Protein AF-A0A7D5YQY3-F1 (afdb_monomer_lite)

pLDDT: mean 88.37, std 7.86, range [59.72, 96.19]

InterPro domains:
  IPR012340 Nucleic acid-binding, OB-fold [G3DSA:2.40.50.140] (5-84)

Radius of gyration: 14.73 Å; chains: 1; bounding box: 33×32×39 Å

Structure (mmCIF, N/CA/C/O backbone):
data_AF-A0A7D5YQY3-F1
#
_entry.id   AF-A0A7D5YQY3-F1
#
loop_
_atom_site.group_PDB
_atom_site.id
_atom_site.type_symbol
_atom_site.label_atom_id
_atom_site.label_alt_id
_atom_site.label_comp_id
_atom_site.label_asym_id
_atom_site.label_entity_id
_atom_site.label_seq_id
_atom_site.pdbx_PDB_ins_code
_atom_site.Cartn_x
_atom_site.Cartn_y
_atom_site.Cartn_z
_atom_site.occupancy
_atom_site.B_iso_or_equiv
_atom_site.auth_seq_id
_atom_site.auth_comp_id
_atom_site.auth_asym_id
_atom_site.auth_atom_id
_atom_site.pdbx_PDB_model_num
ATOM 1 N N . MET A 1 1 ? 2.404 15.341 4.771 1.00 79.69 1 MET A N 1
ATOM 2 C CA . MET A 1 1 ? 1.866 14.051 4.292 1.00 79.69 1 MET A CA 1
ATOM 3 C C . MET A 1 1 ? 2.935 13.396 3.450 1.00 79.69 1 MET A C 1
ATOM 5 O O . MET A 1 1 ? 3.724 14.115 2.845 1.00 79.69 1 MET A O 1
ATOM 9 N N . SER A 1 2 ? 3.027 12.073 3.470 1.00 87.69 2 SER A N 1
ATOM 10 C CA . SER A 1 2 ? 4.039 11.354 2.695 1.00 87.69 2 SER A CA 1
ATOM 11 C C . SER A 1 2 ? 3.463 10.049 2.168 1.00 87.69 2 SER A C 1
ATOM 13 O O . SER A 1 2 ? 2.770 9.352 2.913 1.00 87.69 2 SER A O 1
ATOM 15 N N . ILE A 1 3 ? 3.728 9.750 0.896 1.00 92.50 3 ILE A N 1
ATOM 16 C CA . ILE A 1 3 ? 3.291 8.523 0.229 1.00 92.50 3 ILE A CA 1
ATOM 17 C C . ILE A 1 3 ? 4.420 7.503 0.278 1.00 92.50 3 ILE A C 1
ATOM 19 O O . ILE A 1 3 ? 5.566 7.819 -0.042 1.00 92.50 3 ILE A O 1
ATOM 23 N N . ASN A 1 4 ? 4.088 6.275 0.655 1.00 92.69 4 ASN A N 1
ATOM 24 C CA . ASN A 1 4 ? 5.025 5.166 0.694 1.00 92.69 4 ASN A CA 1
ATOM 25 C C . ASN A 1 4 ? 4.334 3.882 0.228 1.00 92.69 4 ASN A C 1
ATOM 27 O O . ASN A 1 4 ? 3.108 3.801 0.148 1.00 92.69 4 ASN A O 1
ATOM 31 N N . PHE A 1 5 ? 5.142 2.872 -0.056 1.00 93.62 5 PHE A N 1
ATOM 32 C CA . PHE A 1 5 ? 4.689 1.515 -0.297 1.00 93.62 5 PHE A CA 1
ATOM 33 C C . PHE A 1 5 ? 5.178 0.633 0.843 1.00 93.62 5 PHE A C 1
ATOM 35 O O . PHE A 1 5 ? 6.309 0.792 1.312 1.00 93.62 5 PHE A O 1
ATOM 42 N N . GLY A 1 6 ? 4.337 -0.276 1.321 1.00 92.38 6 GLY A N 1
ATOM 43 C CA . GLY A 1 6 ? 4.694 -1.084 2.477 1.00 92.38 6 GLY A CA 1
ATOM 44 C C . GLY A 1 6 ? 3.974 -2.407 2.548 1.00 92.38 6 GLY A C 1
ATOM 45 O O . GLY A 1 6 ? 3.021 -2.655 1.815 1.00 92.38 6 GLY A O 1
ATOM 46 N N . ILE A 1 7 ? 4.471 -3.241 3.455 1.00 91.94 7 ILE A N 1
ATOM 47 C CA . ILE A 1 7 ? 3.946 -4.574 3.740 1.00 91.94 7 ILE A CA 1
ATOM 48 C C . ILE A 1 7 ? 3.334 -4.543 5.130 1.00 91.94 7 ILE A C 1
ATOM 50 O O . ILE A 1 7 ? 3.934 -3.991 6.057 1.00 91.94 7 ILE A O 1
ATOM 54 N N . VAL A 1 8 ? 2.155 -5.133 5.286 1.00 92.31 8 VAL A N 1
ATOM 55 C CA . VAL A 1 8 ? 1.536 -5.312 6.599 1.00 92.31 8 VAL A CA 1
ATOM 56 C C . VAL A 1 8 ? 2.418 -6.235 7.427 1.00 92.31 8 VAL A C 1
ATOM 58 O O . VAL A 1 8 ? 2.655 -7.378 7.046 1.00 92.31 8 VAL A O 1
ATOM 61 N N . SER A 1 9 ? 2.930 -5.720 8.542 1.00 89.56 9 SER A N 1
ATOM 62 C CA . SER A 1 9 ? 3.758 -6.487 9.470 1.00 89.56 9 SER A CA 1
ATOM 63 C C . SER A 1 9 ? 2.911 -7.266 10.467 1.00 89.56 9 SER A C 1
ATOM 65 O O . SER A 1 9 ? 3.273 -8.377 10.837 1.00 89.56 9 SER A O 1
ATOM 67 N N . ASN A 1 10 ? 1.77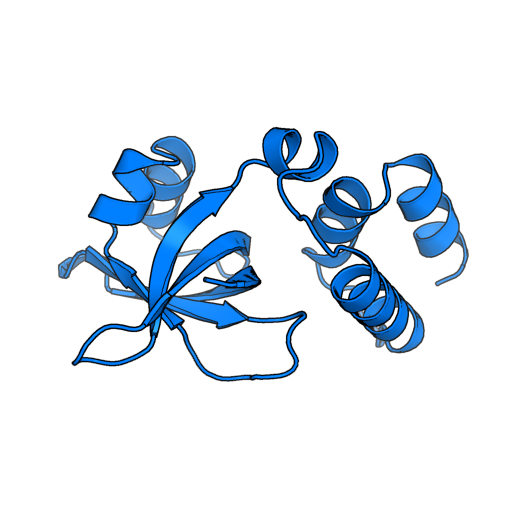9 -6.697 10.886 1.00 89.06 10 ASN A N 1
ATOM 68 C CA . ASN A 1 10 ? 0.834 -7.341 11.788 1.00 89.06 10 ASN A CA 1
ATOM 69 C C . ASN A 1 10 ? -0.575 -6.763 11.606 1.00 89.06 10 ASN A C 1
ATOM 71 O O . ASN A 1 10 ? -0.735 -5.568 11.337 1.00 89.06 10 ASN A O 1
ATOM 75 N N . TYR A 1 11 ? -1.593 -7.593 11.820 1.00 91.19 11 TYR A N 1
ATOM 76 C CA . TYR A 1 11 ? -2.985 -7.180 11.918 1.00 91.19 11 TYR A CA 1
ATOM 77 C C . TYR A 1 11 ? -3.689 -7.931 13.053 1.00 91.19 11 TYR A C 1
ATOM 79 O O . TYR A 1 11 ? -3.774 -9.154 13.058 1.00 91.19 11 TYR A O 1
ATOM 87 N N . ILE A 1 12 ? -4.205 -7.169 14.015 1.00 90.12 12 ILE A N 1
ATOM 88 C CA . ILE A 1 12 ? -4.923 -7.660 15.190 1.00 90.12 12 ILE A CA 1
ATOM 89 C C . ILE A 1 12 ? -6.419 -7.544 14.873 1.00 90.12 12 ILE A C 1
ATOM 91 O O . ILE A 1 12 ? -7.039 -6.496 15.088 1.00 90.12 12 ILE A O 1
ATOM 95 N N . SER A 1 13 ? -6.973 -8.592 14.254 1.00 87.00 13 SER A N 1
ATOM 96 C CA . SER A 1 13 ? -8.312 -8.578 13.646 1.00 87.00 13 SER A CA 1
ATOM 97 C C . SER A 1 13 ? -9.439 -8.339 14.654 1.00 87.00 13 SER A C 1
ATOM 99 O O . SER A 1 13 ? -10.360 -7.577 14.357 1.00 87.00 13 SER A O 1
ATOM 101 N N . ASP A 1 14 ? -9.322 -8.876 15.872 1.00 87.62 14 ASP A N 1
ATOM 102 C CA . ASP A 1 14 ? -10.253 -8.669 16.990 1.00 87.62 14 ASP A CA 1
ATOM 103 C C . ASP A 1 14 ? -10.328 -7.202 17.440 1.00 87.62 14 ASP A C 1
ATOM 105 O O . ASP A 1 14 ? -11.368 -6.746 17.916 1.00 87.62 14 ASP A O 1
ATOM 109 N N . ARG A 1 15 ? -9.246 -6.436 17.251 1.00 91.38 15 ARG A N 1
ATOM 110 C CA . ARG A 1 15 ? -9.180 -5.006 17.601 1.00 91.38 15 ARG A CA 1
ATOM 111 C C . ARG A 1 15 ? -9.286 -4.072 16.403 1.00 91.38 15 ARG A C 1
ATOM 113 O O . ARG A 1 15 ? -9.382 -2.860 16.585 1.00 91.38 15 ARG A O 1
ATOM 120 N N . GLY A 1 16 ? -9.251 -4.608 15.187 1.00 92.12 16 GLY A N 1
ATOM 121 C CA . GLY A 1 16 ? -9.399 -3.835 13.962 1.00 92.12 16 GLY A CA 1
ATOM 122 C C . GLY A 1 16 ? -8.242 -2.880 13.669 1.00 92.12 16 GLY A C 1
ATOM 123 O O . GLY A 1 16 ? -8.450 -1.894 12.966 1.00 92.12 16 GLY A O 1
ATOM 124 N N . PHE A 1 17 ? -7.028 -3.141 14.155 1.00 93.94 17 PHE A N 1
ATOM 125 C CA . PHE A 1 17 ? -5.860 -2.318 13.831 1.00 93.94 17 PHE A CA 1
ATOM 126 C C . PHE A 1 17 ? -4.627 -3.161 13.535 1.00 93.94 17 PHE A C 1
ATOM 128 O O . PHE A 1 17 ? -4.551 -4.336 13.886 1.00 93.94 17 PHE A O 1
ATOM 135 N N . GLY A 1 18 ? -3.650 -2.544 12.888 1.00 93.50 18 GLY A N 1
ATOM 136 C CA . GLY A 1 18 ? -2.395 -3.190 12.561 1.00 93.50 18 GLY A CA 1
ATOM 137 C C . GLY A 1 18 ? -1.297 -2.190 12.257 1.00 93.50 18 GLY A C 1
ATOM 138 O O . GLY A 1 18 ? -1.432 -0.983 12.483 1.00 93.50 18 GLY A O 1
ATOM 139 N N . PHE A 1 19 ? -0.207 -2.729 11.733 1.00 93.88 19 PHE A N 1
ATOM 140 C CA . PHE A 1 19 ? 0.986 -1.981 11.393 1.00 93.88 19 PHE A CA 1
ATOM 141 C C . PHE A 1 19 ? 1.452 -2.332 9.984 1.00 93.88 19 PHE A C 1
ATOM 143 O O . PHE A 1 19 ? 1.412 -3.487 9.559 1.00 93.88 19 PHE A O 1
ATOM 150 N N . VAL A 1 20 ? 1.871 -1.309 9.244 1.00 93.38 20 VAL A N 1
ATOM 151 C CA . VAL A 1 20 ? 2.495 -1.445 7.928 1.00 93.38 20 VAL A CA 1
ATOM 152 C C . VAL A 1 20 ? 3.932 -0.953 8.012 1.00 93.38 20 VAL A C 1
ATOM 154 O O . VAL A 1 20 ? 4.204 0.143 8.501 1.00 93.38 20 VAL A O 1
ATOM 157 N N . ARG A 1 21 ? 4.873 -1.762 7.532 1.00 92.00 21 ARG A N 1
ATOM 158 C CA . ARG A 1 21 ? 6.281 -1.383 7.429 1.00 92.00 21 ARG A CA 1
ATOM 159 C C . ARG A 1 21 ? 6.528 -0.748 6.068 1.00 92.00 21 ARG A C 1
ATOM 161 O O . ARG A 1 21 ? 6.362 -1.403 5.037 1.00 92.00 21 ARG A O 1
ATOM 168 N N . GLY A 1 22 ? 6.935 0.519 6.068 1.00 91.00 22 GLY A N 1
ATOM 169 C CA . GLY A 1 22 ? 7.324 1.230 4.853 1.00 91.00 22 GLY A CA 1
ATOM 170 C C . GLY A 1 22 ? 8.601 0.651 4.241 1.00 91.00 22 GLY A C 1
ATOM 171 O O . GLY A 1 22 ? 9.550 0.341 4.957 1.00 91.00 22 GLY A O 1
ATOM 172 N N . LEU A 1 23 ? 8.627 0.512 2.916 1.00 88.88 23 LEU A N 1
ATOM 173 C CA . LEU A 1 23 ? 9.754 -0.075 2.189 1.00 88.88 23 LEU A CA 1
ATOM 174 C C . LEU A 1 23 ? 10.630 0.964 1.485 1.00 88.88 23 LEU A C 1
ATOM 176 O O . LEU A 1 23 ? 11.831 0.747 1.350 1.00 88.88 23 LEU A O 1
ATOM 180 N N . LEU A 1 24 ? 10.060 2.084 1.027 1.00 87.94 24 LEU A N 1
ATOM 181 C CA . LEU A 1 24 ? 10.764 2.971 0.094 1.00 87.94 24 LEU A CA 1
ATOM 182 C C . LEU A 1 24 ? 11.400 4.188 0.770 1.00 87.94 24 LEU A C 1
ATOM 184 O O . LEU A 1 24 ? 12.483 4.608 0.383 1.00 87.94 24 LEU A O 1
ATOM 188 N N . LEU A 1 25 ? 10.789 4.748 1.814 1.00 83.12 25 LEU A N 1
ATOM 189 C CA . LEU A 1 25 ? 11.268 5.998 2.427 1.00 83.12 25 LEU A CA 1
ATOM 190 C C . LEU A 1 25 ? 12.395 5.836 3.472 1.00 83.12 25 LEU A C 1
ATOM 192 O O . LEU A 1 25 ? 12.783 6.810 4.113 1.00 83.12 25 LEU A O 1
ATOM 196 N N . GLY A 1 26 ? 12.977 4.638 3.618 1.00 66.94 26 GLY A N 1
ATOM 197 C CA . GLY A 1 26 ? 14.172 4.387 4.445 1.00 66.94 26 GLY A CA 1
ATOM 198 C C . GLY A 1 26 ? 13.947 4.407 5.963 1.00 66.94 26 GLY A C 1
ATOM 199 O O . GLY A 1 26 ? 14.834 4.038 6.727 1.00 66.94 26 GLY A O 1
ATOM 200 N N . ASN A 1 27 ? 12.756 4.784 6.408 1.00 65.75 27 ASN A N 1
ATOM 201 C CA . ASN A 1 27 ? 12.269 4.616 7.764 1.00 65.75 27 ASN A CA 1
ATOM 202 C C . ASN A 1 27 ? 11.615 3.236 7.885 1.00 65.7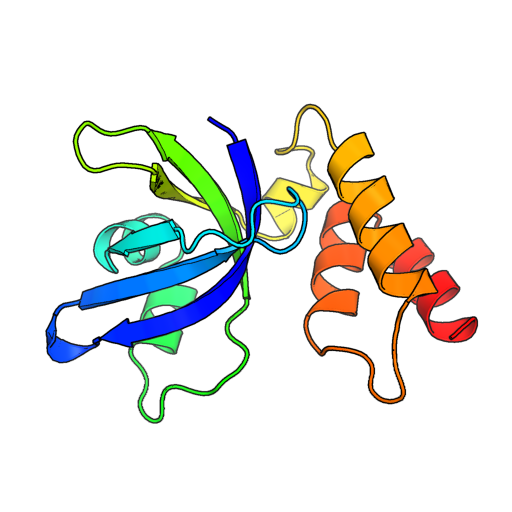5 27 ASN A C 1
ATOM 204 O O . ASN A 1 27 ? 10.478 3.024 7.476 1.00 65.75 27 ASN A O 1
ATOM 208 N N . SER A 1 28 ? 12.346 2.301 8.493 1.00 65.38 28 SER A N 1
ATOM 209 C CA . SER A 1 28 ? 11.864 0.966 8.872 1.00 65.38 28 SER A CA 1
ATOM 210 C C . SER A 1 28 ? 10.824 0.991 10.001 1.00 65.38 28 SER A C 1
ATOM 212 O O . SER A 1 28 ? 10.468 -0.057 10.537 1.00 65.38 28 SER A O 1
ATOM 214 N N . SER A 1 29 ? 10.358 2.182 10.382 1.00 77.31 29 SER A N 1
ATOM 215 C CA . SER A 1 29 ? 9.316 2.401 11.371 1.00 77.31 29 SER A CA 1
ATOM 216 C C . SER A 1 29 ? 8.008 1.771 10.909 1.00 77.31 29 SER A C 1
ATOM 218 O O . SER A 1 29 ? 7.563 1.963 9.775 1.00 77.31 29 SER A O 1
ATOM 220 N N . GLU A 1 30 ? 7.365 1.057 11.820 1.00 90.19 30 GLU A N 1
ATOM 221 C CA . GLU A 1 30 ? 5.994 0.616 11.636 1.00 90.19 30 GLU A CA 1
ATOM 222 C C . GLU A 1 30 ? 5.043 1.815 11.687 1.00 90.19 30 GLU A C 1
ATOM 224 O O . GLU A 1 30 ? 5.140 2.677 12.563 1.00 90.19 30 GLU A O 1
ATOM 229 N N . VAL A 1 31 ? 4.125 1.876 10.726 1.00 94.06 31 VAL A N 1
ATOM 230 C CA . VAL A 1 31 ? 3.090 2.904 10.642 1.00 94.06 31 VAL A CA 1
ATOM 231 C C . VAL A 1 31 ? 1.767 2.279 11.049 1.00 94.06 31 VAL A C 1
ATOM 233 O O . VAL A 1 31 ? 1.349 1.261 10.497 1.00 94.06 31 VAL A O 1
ATOM 236 N N . PHE A 1 32 ? 1.101 2.899 12.017 1.00 95.31 32 PHE A N 1
ATOM 237 C CA . PHE A 1 32 ? -0.187 2.436 12.513 1.00 95.31 32 PHE A CA 1
ATOM 238 C C . PHE A 1 32 ? -1.284 2.593 11.452 1.00 95.31 32 PHE A C 1
ATOM 240 O O . PHE A 1 32 ? -1.357 3.618 10.771 1.00 95.31 32 PHE A O 1
ATOM 247 N N . PHE A 1 33 ? -2.191 1.623 11.359 1.00 95.38 33 PHE A N 1
ATOM 248 C CA . PHE A 1 33 ? -3.450 1.784 10.639 1.00 95.38 33 PHE A CA 1
ATOM 249 C C . PHE A 1 33 ? -4.618 1.195 11.425 1.00 95.38 33 PHE A C 1
ATOM 251 O O . PHE A 1 33 ? -4.496 0.176 12.103 1.00 95.38 33 PHE A O 1
ATOM 258 N N . HIS A 1 34 ? -5.787 1.808 11.264 1.00 95.31 34 HIS A N 1
ATOM 259 C CA . HIS A 1 34 ? -7.053 1.232 11.697 1.00 95.31 34 HIS A CA 1
ATOM 260 C C . HIS A 1 34 ? -7.821 0.710 10.479 1.00 95.31 34 HIS A C 1
ATOM 262 O O . HIS A 1 34 ? -7.828 1.343 9.419 1.00 95.31 34 HIS A O 1
ATOM 268 N N . ILE A 1 35 ? -8.509 -0.424 10.618 1.00 94.69 35 ILE A N 1
ATOM 269 C CA . ILE A 1 35 ? -9.232 -1.076 9.520 1.00 94.69 35 ILE A CA 1
ATOM 270 C C . ILE A 1 35 ? -10.326 -0.176 8.945 1.00 94.69 35 ILE A C 1
ATOM 272 O O . ILE A 1 35 ? -10.633 -0.270 7.765 1.00 94.69 35 ILE A O 1
ATOM 276 N N . THR A 1 36 ? -10.896 0.737 9.737 1.00 95.06 36 THR A N 1
ATOM 277 C CA . THR A 1 36 ? -11.888 1.710 9.242 1.00 95.06 36 THR A CA 1
ATOM 278 C C . THR A 1 36 ? -11.294 2.676 8.220 1.00 95.06 36 THR A C 1
ATOM 280 O O . THR A 1 36 ? -11.979 3.030 7.263 1.00 95.06 36 THR A O 1
ATOM 283 N N . THR A 1 37 ? -10.023 3.064 8.370 1.00 95.00 37 THR A N 1
ATOM 284 C CA . THR A 1 37 ? -9.318 3.891 7.384 1.00 95.00 37 THR A CA 1
ATOM 285 C C . THR A 1 37 ? -9.154 3.139 6.069 1.00 95.00 37 THR A C 1
ATOM 287 O O . THR A 1 37 ? -9.430 3.695 5.004 1.00 95.00 37 THR A O 1
ATOM 290 N N . ILE A 1 38 ? -8.769 1.860 6.150 1.00 94.31 38 ILE A N 1
ATOM 291 C CA . ILE A 1 38 ? -8.646 0.993 4.977 1.00 94.31 38 ILE A CA 1
ATOM 292 C C . ILE A 1 38 ? -10.023 0.800 4.340 1.00 94.31 38 ILE A C 1
ATOM 294 O O . ILE A 1 38 ? -10.191 1.178 3.195 1.00 94.31 38 ILE A O 1
ATOM 298 N N . LYS A 1 39 ? -11.051 0.381 5.092 1.00 95.00 39 LYS A N 1
ATOM 299 C CA . LYS A 1 39 ? -12.432 0.196 4.595 1.00 95.00 39 LYS A CA 1
ATOM 300 C C . LYS A 1 39 ? -12.986 1.413 3.859 1.00 95.00 39 LYS A C 1
ATOM 302 O O . LYS A 1 39 ? -13.743 1.253 2.913 1.00 95.00 39 LYS A O 1
ATOM 307 N N . ARG A 1 40 ? -12.638 2.626 4.297 1.00 94.50 40 ARG A N 1
ATOM 308 C CA . ARG A 1 40 ? -13.097 3.870 3.665 1.00 94.50 40 ARG A CA 1
ATOM 309 C C . ARG A 1 40 ? -12.472 4.113 2.290 1.00 94.50 40 ARG A C 1
ATOM 311 O O . ARG A 1 40 ? -13.082 4.793 1.474 1.00 94.50 40 ARG A O 1
ATOM 318 N N . THR A 1 41 ? -11.250 3.638 2.06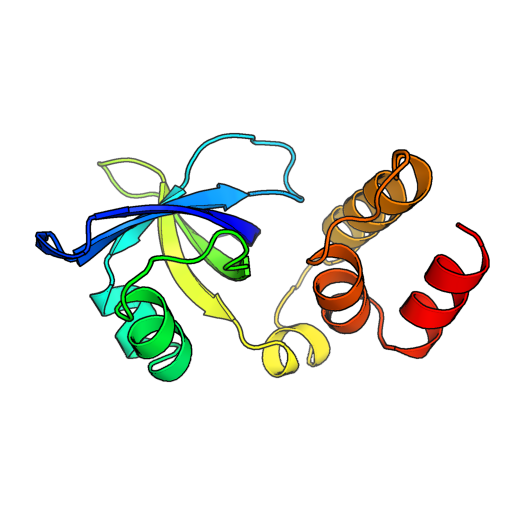8 1.00 92.31 41 THR A N 1
ATOM 319 C CA . THR A 1 41 ? -10.448 3.974 0.878 1.00 92.31 41 THR A CA 1
ATOM 320 C C . THR A 1 41 ? -10.215 2.787 -0.052 1.00 92.31 41 THR A C 1
ATOM 322 O O . THR A 1 41 ? -10.096 2.980 -1.254 1.00 92.31 41 THR A O 1
ATOM 325 N N . ASP A 1 42 ? -10.229 1.575 0.494 1.00 92.81 42 ASP A N 1
ATOM 326 C CA . ASP A 1 42 ? -10.107 0.301 -0.201 1.00 92.81 42 ASP A CA 1
ATOM 327 C C . ASP A 1 42 ? -10.876 -0.798 0.581 1.00 92.81 42 ASP A C 1
ATOM 329 O O . ASP A 1 42 ? -10.314 -1.501 1.435 1.00 92.81 42 ASP A O 1
ATOM 333 N N . PRO A 1 43 ? -12.200 -0.926 0.357 1.00 92.50 43 PRO A N 1
ATOM 334 C CA . PRO A 1 43 ? -13.028 -1.936 1.016 1.00 92.50 43 PRO A CA 1
ATOM 335 C C . PRO A 1 43 ? -12.587 -3.375 0.721 1.00 92.50 43 PRO A C 1
ATOM 337 O O . PRO A 1 43 ? -12.727 -4.243 1.584 1.00 92.50 43 PRO A O 1
ATOM 340 N N . GLU A 1 44 ? -12.050 -3.630 -0.474 1.00 90.81 44 GLU A N 1
ATOM 341 C CA . GLU A 1 44 ? -11.606 -4.960 -0.896 1.00 90.81 44 GLU A CA 1
ATOM 342 C C . GLU A 1 44 ? -10.350 -5.381 -0.136 1.00 90.81 44 GLU A C 1
ATOM 344 O O . GLU A 1 44 ? -10.291 -6.488 0.403 1.00 90.81 44 GLU A O 1
ATOM 349 N N . LEU A 1 45 ? -9.369 -4.482 -0.005 1.00 90.12 45 LEU A N 1
ATOM 350 C CA . LEU A 1 45 ? -8.198 -4.716 0.835 1.00 90.12 45 LEU A CA 1
ATOM 351 C C . LEU A 1 45 ? -8.598 -4.962 2.288 1.00 90.12 45 LEU A C 1
ATOM 353 O O . LEU A 1 45 ? -8.071 -5.872 2.923 1.00 90.12 45 LEU A O 1
ATOM 357 N N . ALA A 1 46 ? -9.555 -4.198 2.816 1.00 91.56 46 ALA A N 1
ATOM 358 C CA . ALA A 1 46 ? -10.037 -4.420 4.172 1.00 91.56 46 ALA A CA 1
ATOM 359 C C . ALA A 1 46 ? -10.718 -5.786 4.351 1.00 91.56 46 ALA A C 1
ATOM 361 O O . ALA A 1 46 ? -10.528 -6.423 5.386 1.00 91.56 46 ALA A O 1
ATOM 362 N N . ALA A 1 47 ? -11.494 -6.240 3.363 1.00 89.75 47 ALA A N 1
ATOM 363 C CA . ALA A 1 47 ? -12.111 -7.563 3.384 1.00 89.75 47 ALA A CA 1
ATOM 364 C C . ALA A 1 47 ? -11.053 -8.675 3.357 1.00 89.75 47 ALA A C 1
ATOM 366 O O . ALA A 1 47 ? -11.149 -9.631 4.123 1.00 89.75 47 ALA A O 1
ATOM 367 N N . ARG A 1 48 ? -10.006 -8.515 2.539 1.00 87.88 48 ARG A N 1
ATOM 368 C CA . ARG A 1 48 ? -8.890 -9.467 2.472 1.00 87.88 48 ARG A CA 1
ATOM 369 C C . ARG A 1 48 ? -8.031 -9.463 3.739 1.00 87.88 48 ARG A C 1
ATOM 371 O O . ARG A 1 48 ? -7.592 -10.517 4.169 1.00 87.88 48 ARG A O 1
ATOM 378 N N . LEU A 1 49 ? -7.807 -8.311 4.372 1.00 86.88 49 LEU A N 1
ATOM 379 C CA . LEU A 1 49 ? -7.100 -8.253 5.659 1.00 86.88 49 LEU A CA 1
ATOM 380 C C . LEU A 1 49 ? -7.890 -8.931 6.782 1.00 86.88 49 LEU A C 1
ATOM 382 O O . LEU A 1 49 ? -7.296 -9.489 7.697 1.00 86.88 49 LEU A O 1
ATOM 386 N N . ALA A 1 50 ? -9.220 -8.882 6.710 1.00 82.25 50 ALA A N 1
ATOM 387 C CA . ALA A 1 50 ? -10.105 -9.525 7.672 1.00 82.25 50 ALA A CA 1
ATOM 388 C C . ALA A 1 50 ? -10.289 -11.036 7.438 1.00 82.25 50 ALA A C 1
ATOM 390 O O . ALA A 1 50 ? -10.895 -11.689 8.285 1.00 82.25 50 ALA A O 1
ATOM 391 N N . SER A 1 51 ? -9.808 -11.594 6.318 1.00 79.62 51 SER A N 1
ATOM 392 C CA . SER A 1 51 ? -9.889 -13.037 6.074 1.00 79.62 51 SER A CA 1
ATOM 393 C C . SER A 1 51 ? -8.823 -13.793 6.867 1.00 79.62 51 SER A C 1
ATOM 395 O O . SER A 1 51 ? -7.660 -13.395 6.876 1.00 79.62 51 SER A O 1
ATOM 397 N N . ASP A 1 52 ? -9.232 -14.892 7.497 1.00 64.25 52 ASP A N 1
ATOM 398 C CA . ASP A 1 52 ? -8.375 -15.809 8.252 1.00 64.25 52 ASP A CA 1
ATOM 399 C C . ASP A 1 52 ? -8.049 -17.045 7.383 1.00 64.25 52 ASP A C 1
ATOM 401 O O . ASP A 1 52 ? -8.966 -17.570 6.738 1.00 64.25 52 ASP A O 1
ATOM 405 N N . PRO A 1 53 ? -6.792 -17.532 7.321 1.00 67.69 53 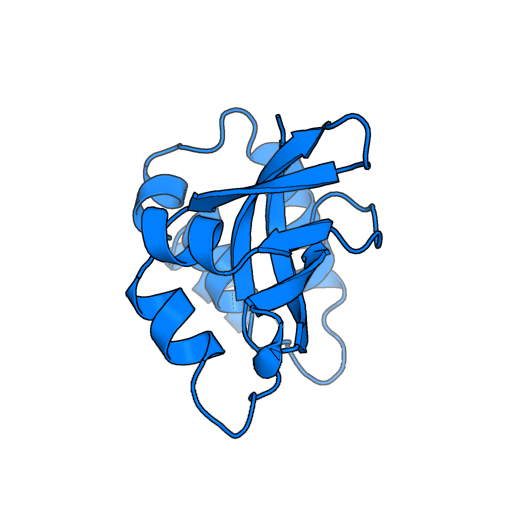PRO A N 1
ATOM 406 C CA . PRO A 1 53 ? -5.584 -17.007 7.962 1.00 67.69 53 PRO A CA 1
ATOM 407 C C . PRO A 1 53 ? -5.117 -15.667 7.389 1.00 67.69 53 PRO A C 1
ATOM 409 O O . PRO A 1 53 ? -5.128 -15.464 6.173 1.00 67.69 53 PRO A O 1
ATOM 412 N N . PHE A 1 54 ? -4.628 -14.784 8.269 1.00 65.38 54 PHE A N 1
ATOM 413 C CA . PHE A 1 54 ? -3.843 -13.618 7.862 1.00 65.38 54 PHE A CA 1
ATOM 414 C C . PHE A 1 54 ? -2.593 -14.110 7.122 1.00 65.38 54 PHE A C 1
ATOM 416 O O . PHE A 1 54 ? -1.617 -14.555 7.726 1.00 65.38 54 PHE A O 1
ATOM 423 N N . GLY A 1 55 ? -2.656 -14.091 5.793 1.00 62.69 55 GLY A N 1
ATOM 424 C CA . GLY A 1 55 ? -1.535 -14.459 4.945 1.00 62.69 55 GLY A CA 1
ATOM 425 C C . GLY A 1 55 ? -0.439 -13.403 5.028 1.00 62.69 55 GLY A C 1
ATOM 426 O O . GLY A 1 55 ? -0.696 -12.210 4.856 1.00 62.69 55 GLY A O 1
ATOM 427 N N . GLU A 1 56 ? 0.801 -13.839 5.237 1.00 59.72 56 GLU A N 1
ATOM 428 C CA . GLU A 1 56 ? 1.962 -13.005 4.936 1.00 59.72 56 GLU A CA 1
ATOM 429 C C . GLU A 1 56 ? 1.857 -12.536 3.467 1.00 59.72 56 GLU A C 1
ATOM 431 O O . GLU A 1 56 ? 1.401 -13.298 2.611 1.00 59.72 56 GLU A O 1
ATOM 436 N N . ASN A 1 57 ? 2.278 -11.295 3.174 1.00 73.69 57 ASN A N 1
ATOM 437 C CA . ASN A 1 57 ? 2.328 -10.637 1.845 1.00 73.69 57 ASN A CA 1
ATOM 438 C C . ASN A 1 57 ? 1.234 -9.613 1.488 1.00 73.69 57 ASN A C 1
ATOM 440 O O . ASN A 1 57 ? 1.146 -9.213 0.325 1.00 73.69 57 ASN A O 1
ATOM 444 N N . PHE A 1 58 ? 0.449 -9.093 2.434 1.00 88.44 58 PHE A N 1
ATOM 445 C CA . PHE A 1 58 ? -0.333 -7.887 2.134 1.00 88.44 58 PHE A CA 1
ATOM 446 C C . PHE A 1 58 ? 0.583 -6.686 1.939 1.00 88.44 58 PHE A C 1
ATOM 448 O O . PHE A 1 58 ? 1.312 -6.305 2.852 1.00 88.44 58 PHE A O 1
ATOM 455 N N . HIS A 1 59 ? 0.518 -6.070 0.764 1.00 91.56 59 HIS A N 1
ATOM 456 C CA . HIS A 1 59 ? 1.265 -4.865 0.447 1.00 91.56 59 HIS A CA 1
ATOM 457 C C . HIS A 1 59 ? 0.383 -3.854 -0.278 1.00 91.56 59 HIS A C 1
ATOM 459 O O . HIS A 1 59 ? -0.471 -4.223 -1.086 1.00 91.56 59 HIS A O 1
ATOM 465 N N . PHE A 1 60 ? 0.587 -2.574 0.005 1.00 94.19 60 PHE A N 1
ATOM 466 C CA . PHE A 1 60 ? -0.202 -1.505 -0.593 1.00 94.19 60 PHE A CA 1
ATOM 467 C C . PHE A 1 60 ? 0.540 -0.172 -0.567 1.00 94.19 60 PHE A C 1
ATOM 469 O O . PHE A 1 60 ? 1.455 0.051 0.233 1.00 94.19 60 PHE A O 1
ATOM 476 N N . TRP A 1 61 ? 0.104 0.730 -1.443 1.00 95.75 61 TRP A N 1
ATOM 477 C CA . TRP A 1 61 ? 0.457 2.139 -1.378 1.00 95.75 61 TRP A CA 1
ATOM 478 C C . TRP A 1 61 ? -0.400 2.841 -0.332 1.00 95.75 61 TRP A C 1
ATOM 480 O O . TRP A 1 61 ? -1.609 2.625 -0.256 1.00 95.75 61 TRP A O 1
ATOM 490 N N . PHE A 1 62 ? 0.216 3.707 0.462 1.00 95.12 62 PHE A N 1
ATOM 491 C CA . PHE A 1 62 ? -0.486 4.466 1.485 1.00 95.12 62 PHE A CA 1
ATOM 492 C C . PHE A 1 62 ? 0.062 5.877 1.622 1.00 95.12 62 PHE A C 1
ATOM 494 O O . PHE A 1 62 ? 1.255 6.134 1.452 1.00 95.12 62 PHE A O 1
ATOM 501 N N . GLU A 1 63 ? -0.829 6.790 1.985 1.00 94.31 63 GLU A N 1
ATOM 502 C CA . GLU A 1 63 ? -0.480 8.120 2.453 1.00 94.31 63 GLU A CA 1
ATOM 503 C C . GLU A 1 63 ? -0.461 8.143 3.982 1.00 94.31 63 GLU A C 1
ATOM 505 O O . GLU A 1 63 ? -1.320 7.558 4.647 1.00 94.31 63 GLU A O 1
ATOM 510 N N . THR A 1 64 ? 0.507 8.858 4.544 1.00 93.81 64 THR A N 1
ATOM 511 C CA . THR A 1 64 ? 0.657 9.057 5.985 1.00 93.81 64 THR A CA 1
ATOM 512 C C . THR A 1 64 ? 0.306 10.465 6.436 1.00 93.81 64 THR A C 1
ATOM 514 O O . THR A 1 64 ? 0.520 11.460 5.731 1.00 93.81 64 THR A O 1
ATOM 517 N N . GLU A 1 65 ? -0.152 10.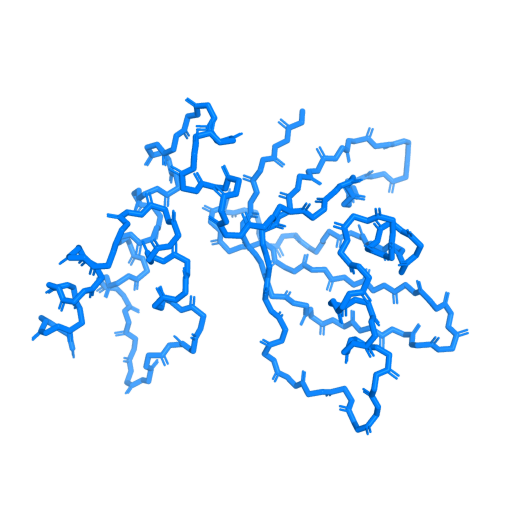545 7.680 1.00 93.62 65 GLU A N 1
ATOM 518 C CA . GLU A 1 65 ? -0.290 11.782 8.436 1.00 93.62 65 GLU A CA 1
ATOM 519 C C . GLU A 1 65 ? 0.366 11.665 9.813 1.00 93.62 65 GLU A C 1
ATOM 521 O O . GLU A 1 65 ? 0.503 10.572 10.365 1.00 93.62 65 GLU A O 1
ATOM 526 N N . VAL A 1 66 ? 0.786 12.806 10.361 1.00 92.69 66 VAL A N 1
ATOM 527 C CA . VAL A 1 66 ? 1.329 12.897 11.720 1.00 92.69 66 VAL A CA 1
ATOM 528 C C . VAL A 1 66 ? 0.207 13.326 12.653 1.00 92.69 66 VAL A C 1
ATOM 530 O O . VAL A 1 66 ? -0.450 14.337 12.417 1.00 92.69 66 VAL A O 1
ATOM 533 N N . THR A 1 67 ? 0.005 12.563 13.722 1.00 91.81 67 THR A N 1
ATOM 534 C CA . THR A 1 67 ? -0.960 12.857 14.787 1.00 91.81 67 THR A CA 1
ATOM 535 C C . THR A 1 67 ? -0.236 13.050 16.120 1.00 91.81 67 THR A C 1
ATOM 537 O O . THR A 1 67 ? 0.934 12.676 16.233 1.00 91.81 67 THR A O 1
ATOM 540 N N . PRO A 1 68 ? -0.916 13.527 17.180 1.00 93.44 68 PRO A N 1
ATOM 541 C CA . PRO A 1 68 ? -0.342 13.542 18.527 1.00 93.44 68 PRO A CA 1
ATOM 542 C C . PRO A 1 68 ? 0.114 12.163 19.040 1.00 93.44 68 PRO A C 1
ATOM 544 O O . PRO A 1 68 ? 0.936 12.097 19.946 1.00 93.44 68 PRO A O 1
ATOM 547 N N . LYS A 1 69 ? -0.404 11.062 18.472 1.00 88.38 69 LYS A N 1
ATOM 548 C CA . LYS A 1 69 ? -0.032 9.679 18.824 1.00 88.38 69 LYS A CA 1
ATOM 549 C C . LYS A 1 69 ? 1.092 9.108 17.951 1.00 88.38 69 LYS A C 1
ATOM 551 O O . LYS A 1 69 ? 1.460 7.951 18.123 1.00 88.38 69 LYS A O 1
ATOM 556 N N . GLY A 1 70 ? 1.617 9.895 17.013 1.00 90.94 70 GLY A N 1
ATOM 557 C CA . GLY A 1 70 ? 2.601 9.464 16.024 1.00 90.94 70 GLY A CA 1
ATOM 558 C C . GLY A 1 70 ? 2.031 9.368 14.609 1.00 90.94 70 GLY A C 1
ATOM 559 O O . GLY A 1 70 ? 0.944 9.873 14.308 1.00 90.94 70 GLY A O 1
ATOM 560 N N . THR A 1 71 ? 2.806 8.750 13.721 1.00 92.69 71 THR A N 1
ATOM 561 C CA . THR A 1 71 ? 2.481 8.615 12.296 1.00 92.69 71 THR A CA 1
ATOM 562 C C . THR A 1 71 ? 1.475 7.490 12.063 1.00 92.69 71 THR A C 1
ATOM 564 O O . THR A 1 71 ? 1.667 6.374 12.548 1.00 92.69 71 THR A O 1
ATOM 567 N N . GLN A 1 72 ? 0.437 7.759 11.270 1.00 95.12 72 GLN A N 1
ATOM 568 C CA . GLN A 1 72 ? -0.563 6.763 10.883 1.00 95.12 72 GLN A CA 1
ATOM 569 C C . GLN A 1 72 ? -0.891 6.811 9.391 1.00 95.12 72 GLN A C 1
ATOM 571 O O . GLN A 1 72 ? -0.645 7.812 8.714 1.00 95.12 72 GLN A O 1
ATOM 576 N N . VAL A 1 73 ? -1.489 5.730 8.891 1.00 95.62 73 VAL A N 1
ATOM 577 C CA . VAL A 1 73 ? -2.098 5.671 7.561 1.00 95.62 73 VAL A CA 1
ATOM 578 C C . VAL A 1 73 ? -3.336 6.563 7.529 1.00 95.62 73 VAL A C 1
ATOM 580 O O . VAL A 1 73 ? -4.241 6.422 8.352 1.00 95.62 73 VAL A O 1
ATOM 583 N N . ARG A 1 74 ? -3.382 7.454 6.539 1.00 95.25 74 ARG A N 1
ATOM 584 C CA . ARG A 1 74 ? -4.497 8.363 6.255 1.00 95.25 74 ARG A CA 1
ATOM 585 C C . ARG A 1 74 ? -5.417 7.821 5.162 1.00 95.25 74 ARG A C 1
ATOM 587 O O . ARG A 1 74 ? -6.642 7.943 5.260 1.00 95.25 74 ARG A O 1
ATOM 594 N N . SER A 1 75 ? -4.827 7.246 4.117 1.00 95.38 75 SER A N 1
ATOM 595 C CA . SER A 1 75 ? -5.536 6.695 2.963 1.00 95.38 75 SER A CA 1
ATOM 596 C C . SER A 1 75 ? -4.709 5.618 2.262 1.00 95.38 75 SER A C 1
ATOM 598 O O . SER A 1 75 ? -3.477 5.643 2.310 1.00 95.38 75 SER A O 1
ATOM 600 N N . ILE A 1 76 ? -5.398 4.672 1.625 1.00 96.19 76 ILE A N 1
ATOM 601 C CA . ILE A 1 76 ? -4.808 3.724 0.679 1.00 96.19 76 ILE A CA 1
ATOM 602 C C . ILE A 1 76 ? -4.879 4.329 -0.721 1.00 96.19 76 ILE A C 1
ATOM 604 O O . ILE A 1 76 ? -5.868 4.974 -1.074 1.00 96.19 76 ILE A O 1
ATOM 608 N N . LEU A 1 77 ? -3.823 4.130 -1.507 1.00 95.12 77 LEU A N 1
ATOM 609 C CA . LEU A 1 77 ? -3.783 4.518 -2.911 1.00 95.12 77 LEU A CA 1
ATOM 610 C C . LEU A 1 77 ? -3.873 3.264 -3.774 1.00 95.12 77 LEU A C 1
ATOM 612 O O . LEU A 1 77 ? -3.111 2.313 -3.603 1.00 95.12 77 LEU A O 1
ATOM 616 N N . SER A 1 78 ? -4.787 3.282 -4.733 1.00 93.19 78 SER A N 1
ATOM 617 C CA . SER A 1 78 ? -4.842 2.257 -5.767 1.00 93.19 78 SER A CA 1
ATOM 618 C C . SER A 1 78 ? -3.659 2.391 -6.725 1.00 93.19 78 SER A C 1
ATOM 620 O O . SER A 1 78 ? -3.156 3.488 -6.990 1.00 93.19 78 SER A O 1
ATOM 622 N N . SER A 1 79 ? -3.281 1.274 -7.336 1.00 91.88 79 SER A N 1
ATOM 623 C CA . SER A 1 79 ? -2.309 1.229 -8.425 1.00 91.88 79 SER A CA 1
ATOM 624 C C . SER A 1 79 ? -2.624 2.219 -9.556 1.00 91.88 79 SER A C 1
ATOM 626 O O . SER A 1 79 ? -1.722 2.798 -10.152 1.00 91.88 79 SER A O 1
ATOM 628 N N . GLU A 1 80 ? -3.908 2.458 -9.844 1.00 92.06 80 GLU A N 1
ATOM 629 C CA . GLU A 1 80 ? -4.321 3.419 -10.871 1.00 92.06 80 GLU A CA 1
ATOM 630 C C . GLU A 1 80 ? -4.055 4.868 -10.460 1.00 92.06 80 GLU A C 1
ATOM 632 O O . GLU A 1 80 ? -3.567 5.653 -11.270 1.00 92.06 80 GLU A O 1
ATOM 637 N N . GLN A 1 81 ? -4.323 5.229 -9.203 1.00 93.38 81 GLN A N 1
ATOM 638 C CA . GLN A 1 81 ? -4.000 6.564 -8.693 1.00 93.38 81 GLN A CA 1
ATOM 639 C C . GLN A 1 81 ? -2.496 6.826 -8.760 1.00 93.38 81 GLN A C 1
ATOM 641 O O . GLN A 1 81 ? -2.079 7.902 -9.186 1.00 93.38 81 GLN A O 1
ATOM 646 N N . VAL A 1 82 ? -1.683 5.832 -8.397 1.00 93.62 82 VAL A N 1
ATOM 647 C CA . VAL A 1 82 ? -0.219 5.923 -8.475 1.00 93.62 82 VAL A CA 1
ATOM 648 C C . VAL A 1 82 ? 0.231 6.151 -9.918 1.00 93.62 82 VAL A C 1
ATOM 650 O O . VAL A 1 82 ? 0.919 7.136 -10.184 1.00 93.62 82 VAL A O 1
ATOM 653 N N . ARG A 1 83 ? -0.244 5.330 -10.866 1.00 91.00 83 ARG A N 1
ATOM 654 C CA . ARG A 1 83 ? 0.077 5.469 -12.298 1.00 91.00 83 ARG A CA 1
ATOM 655 C C . ARG A 1 83 ? -0.378 6.796 -12.905 1.00 91.00 83 ARG A C 1
ATOM 657 O O . ARG A 1 83 ? 0.260 7.293 -13.827 1.00 91.00 83 ARG A O 1
ATOM 664 N N . ARG A 1 84 ? -1.463 7.385 -12.394 1.00 91.00 84 ARG A N 1
ATOM 665 C CA . ARG A 1 84 ? -1.973 8.702 -12.820 1.00 91.00 84 ARG A CA 1
ATOM 666 C C . ARG A 1 84 ? -1.265 9.891 -12.168 1.00 91.00 84 ARG A C 1
ATOM 668 O O . ARG A 1 84 ? -1.673 11.025 -12.402 1.00 91.00 84 ARG A O 1
ATOM 675 N N . GLY A 1 85 ? -0.225 9.657 -11.371 1.00 88.38 85 GLY A N 1
ATOM 676 C CA . GLY A 1 85 ? 0.573 10.730 -10.782 1.00 88.38 85 GLY A CA 1
ATOM 677 C C . GLY A 1 85 ? 0.052 11.238 -9.439 1.00 88.38 85 GLY A C 1
ATOM 678 O O . GLY A 1 85 ? 0.259 12.401 -9.112 1.00 88.38 85 GLY A O 1
ATOM 679 N N . ALA A 1 86 ? -0.581 10.385 -8.621 1.00 89.50 86 ALA A N 1
ATOM 680 C CA . ALA A 1 86 ? -0.883 10.727 -7.223 1.00 89.50 86 ALA A CA 1
ATOM 681 C C . ALA A 1 86 ? 0.377 11.056 -6.394 1.00 89.50 86 ALA A C 1
ATOM 683 O O . ALA A 1 86 ? 0.281 11.654 -5.325 1.00 89.50 86 ALA A O 1
ATOM 684 N N . ILE A 1 87 ? 1.556 10.660 -6.880 1.00 89.88 87 ILE A N 1
ATOM 685 C CA . ILE A 1 87 ? 2.851 10.923 -6.261 1.00 89.88 87 ILE A CA 1
ATOM 686 C C . ILE A 1 87 ? 3.494 12.133 -6.941 1.00 89.88 87 ILE A C 1
ATOM 688 O O . ILE A 1 87 ? 3.959 12.034 -8.073 1.00 89.88 87 ILE A O 1
ATOM 692 N N . THR A 1 88 ? 3.569 13.257 -6.227 1.00 84.19 88 THR A N 1
ATOM 693 C CA . THR A 1 88 ? 4.122 14.519 -6.749 1.00 84.19 88 THR A CA 1
ATOM 694 C C . THR A 1 88 ? 5.628 14.453 -7.028 1.00 84.19 88 THR A C 1
ATOM 696 O O . THR A 1 88 ? 6.103 15.051 -7.986 1.00 84.19 88 THR A O 1
ATOM 699 N N . GLU A 1 89 ? 6.387 13.715 -6.211 1.00 86.12 89 GLU A N 1
ATOM 700 C CA . GLU A 1 89 ? 7.848 13.586 -6.329 1.00 86.12 89 GLU A CA 1
ATOM 701 C C . GLU A 1 89 ? 8.272 12.104 -6.381 1.00 86.12 89 GLU A C 1
ATOM 703 O O . GLU A 1 89 ? 8.795 11.562 -5.400 1.00 86.12 89 GLU A O 1
ATOM 708 N N . PRO A 1 90 ? 8.046 11.406 -7.511 1.00 89.12 90 PRO A N 1
ATOM 709 C CA . PRO A 1 90 ? 8.263 9.963 -7.596 1.00 89.12 90 PRO A CA 1
ATOM 710 C C . PRO A 1 90 ? 9.744 9.571 -7.620 1.00 89.12 90 PRO A C 1
ATOM 712 O O . PRO A 1 90 ? 10.066 8.436 -7.278 1.00 89.12 90 PRO A O 1
ATOM 715 N N . ASN A 1 91 ? 10.656 10.487 -7.968 1.00 90.50 91 ASN A N 1
ATOM 716 C CA . ASN A 1 91 ? 12.080 10.190 -8.182 1.00 90.50 91 ASN A CA 1
ATOM 717 C C . ASN A 1 91 ? 12.732 9.480 -6.989 1.00 90.50 91 ASN A C 1
ATOM 719 O O . ASN A 1 91 ? 13.403 8.469 -7.170 1.00 90.50 91 ASN A O 1
ATOM 723 N N . ARG A 1 92 ? 12.462 9.937 -5.759 1.00 88.75 92 ARG A N 1
ATOM 724 C CA . ARG A 1 92 ? 13.006 9.298 -4.546 1.00 88.75 92 ARG A CA 1
ATOM 725 C C . ARG A 1 92 ? 12.510 7.864 -4.363 1.00 88.75 92 ARG A C 1
ATOM 727 O O . ARG A 1 92 ? 13.245 7.011 -3.876 1.00 88.75 92 ARG A O 1
ATOM 734 N N . LEU A 1 93 ? 11.258 7.598 -4.731 1.00 91.75 93 LEU A N 1
ATOM 735 C CA . LEU A 1 93 ? 10.671 6.262 -4.652 1.00 91.75 93 LEU A CA 1
ATOM 736 C C . LEU A 1 93 ? 11.218 5.368 -5.767 1.00 91.75 93 LEU A C 1
ATOM 738 O O . LEU A 1 93 ? 11.529 4.210 -5.509 1.00 91.75 93 LEU A O 1
ATOM 742 N N . ILE A 1 94 ? 11.404 5.920 -6.969 1.00 92.69 94 ILE A N 1
ATOM 743 C CA . ILE A 1 94 ? 12.008 5.232 -8.114 1.00 92.69 94 ILE A CA 1
ATOM 744 C C . ILE A 1 94 ? 13.431 4.792 -7.775 1.00 92.69 94 ILE A C 1
ATOM 746 O O . ILE A 1 94 ? 13.743 3.612 -7.897 1.00 92.69 94 ILE A O 1
ATOM 750 N N . GLU A 1 95 ? 14.272 5.701 -7.278 1.00 91.56 95 GLU A N 1
ATOM 751 C CA . GLU A 1 95 ? 15.646 5.391 -6.862 1.00 91.56 95 GLU A CA 1
ATOM 752 C C . GLU A 1 95 ? 15.687 4.256 -5.835 1.00 91.56 95 GLU A C 1
ATOM 754 O O . GLU A 1 95 ? 16.576 3.403 -5.858 1.00 91.56 95 GLU A O 1
ATOM 759 N N . ARG A 1 96 ? 14.697 4.217 -4.939 1.00 91.25 96 ARG A N 1
ATOM 760 C CA . ARG A 1 96 ? 14.584 3.188 -3.905 1.00 91.25 96 ARG A CA 1
ATOM 761 C C . ARG A 1 96 ? 14.112 1.852 -4.453 1.00 91.25 96 ARG A C 1
ATOM 763 O O . ARG A 1 96 ? 14.696 0.837 -4.088 1.00 91.25 96 ARG A O 1
ATOM 770 N N . VAL A 1 97 ? 13.144 1.841 -5.365 1.00 92.62 97 VAL A N 1
ATOM 771 C CA . VAL A 1 97 ? 12.737 0.629 -6.090 1.00 92.62 97 VAL A CA 1
ATOM 772 C C . VAL A 1 97 ? 13.906 0.079 -6.913 1.00 92.62 97 VAL A C 1
ATOM 774 O O . VAL A 1 97 ? 14.200 -1.111 -6.835 1.00 92.62 97 VAL A O 1
ATOM 777 N N . GLU A 1 98 ? 14.639 0.927 -7.637 1.00 92.25 98 GLU A N 1
ATOM 778 C CA . GLU A 1 98 ? 15.829 0.508 -8.386 1.00 92.25 98 GLU A CA 1
ATOM 779 C C . GLU A 1 98 ? 16.938 -0.020 -7.470 1.00 92.25 98 GLU A C 1
ATOM 781 O O . GLU A 1 98 ? 17.594 -1.009 -7.798 1.00 92.25 98 GLU A O 1
ATOM 786 N N . PHE A 1 99 ? 17.140 0.601 -6.305 1.00 90.81 99 PHE A N 1
ATOM 787 C CA . PHE A 1 99 ? 18.050 0.080 -5.290 1.00 90.81 99 PHE A CA 1
ATOM 788 C C . PHE A 1 99 ? 17.615 -1.309 -4.809 1.00 90.81 99 PHE A C 1
ATOM 790 O O . PHE A 1 99 ? 18.464 -2.191 -4.689 1.00 90.81 99 PHE A O 1
ATOM 797 N N . CYS A 1 100 ? 16.317 -1.535 -4.578 1.00 90.00 100 CYS A N 1
ATOM 798 C CA . CYS A 1 100 ? 15.797 -2.856 -4.230 1.00 90.00 100 CYS A CA 1
ATOM 799 C C . CYS A 1 100 ? 16.088 -3.882 -5.330 1.00 90.00 100 CYS A C 1
ATOM 801 O O . CYS A 1 100 ? 16.594 -4.946 -4.998 1.00 90.00 100 CYS A O 1
ATOM 803 N N . TRP A 1 101 ? 15.868 -3.546 -6.608 1.00 91.88 101 TRP A N 1
ATOM 804 C CA . TRP A 1 101 ? 16.210 -4.409 -7.749 1.00 91.88 101 TRP A CA 1
ATOM 805 C C . TRP A 1 101 ? 17.691 -4.798 -7.784 1.00 91.88 101 TRP A C 1
ATOM 807 O O . TRP A 1 101 ? 18.007 -5.971 -7.928 1.00 91.88 101 TRP A O 1
ATOM 817 N N . ARG A 1 102 ? 18.608 -3.843 -7.581 1.00 89.75 102 ARG A N 1
ATOM 818 C CA . ARG A 1 102 ? 20.062 -4.115 -7.566 1.00 89.75 102 ARG A CA 1
ATOM 819 C C . ARG A 1 102 ? 20.517 -4.987 -6.394 1.00 89.75 102 ARG A C 1
ATOM 821 O O . ARG A 1 102 ? 21.611 -5.535 -6.438 1.00 89.75 102 ARG A O 1
ATOM 828 N N . ASN A 1 103 ? 19.712 -5.061 -5.337 1.00 87.19 103 ASN A N 1
ATOM 829 C CA . ASN A 1 103 ? 20.008 -5.812 -4.120 1.00 87.19 103 ASN A CA 1
ATOM 830 C C . ASN A 1 103 ? 19.012 -6.962 -3.910 1.00 87.19 103 ASN A C 1
ATOM 832 O O . ASN A 1 103 ? 18.813 -7.407 -2.777 1.00 87.19 103 ASN A O 1
ATOM 836 N N . VAL A 1 104 ? 18.370 -7.442 -4.983 1.00 87.06 104 VAL A N 1
ATOM 837 C CA . VAL A 1 104 ? 17.555 -8.655 -4.916 1.00 87.06 104 VAL A CA 1
ATOM 838 C C . VAL A 1 104 ? 18.472 -9.816 -4.535 1.00 87.06 104 VAL A C 1
ATOM 840 O O . VAL A 1 104 ? 19.467 -10.097 -5.197 1.00 87.06 104 VAL A O 1
ATOM 843 N N . GLY A 1 105 ? 18.165 -10.457 -3.406 1.00 80.25 105 GLY A N 1
ATOM 844 C CA . GLY A 1 105 ? 18.870 -11.655 -2.962 1.00 80.25 105 GLY A CA 1
ATOM 845 C C . GLY A 1 105 ? 18.497 -12.881 -3.802 1.00 80.25 105 GLY A C 1
ATOM 846 O O . GLY A 1 105 ? 17.939 -12.779 -4.886 1.00 80.25 105 GLY A O 1
ATOM 847 N N . ARG A 1 106 ? 18.726 -14.084 -3.262 1.00 78.38 106 ARG A N 1
ATOM 848 C CA . ARG A 1 106 ? 18.391 -15.345 -3.960 1.00 78.38 106 ARG A CA 1
ATOM 849 C C . ARG A 1 106 ? 16.906 -15.508 -4.304 1.00 78.38 106 ARG A C 1
ATOM 851 O O . ARG A 1 106 ? 16.579 -16.311 -5.168 1.00 78.38 106 ARG A O 1
ATOM 858 N N . GLN A 1 107 ? 16.017 -14.811 -3.599 1.00 82.56 107 GLN A N 1
ATOM 859 C CA . GLN A 1 107 ? 14.581 -14.832 -3.856 1.00 82.56 107 GLN A CA 1
ATOM 860 C C . GLN A 1 107 ? 14.071 -13.405 -4.014 1.00 82.56 107 GLN A C 1
ATOM 862 O O . GLN A 1 107 ? 14.227 -12.573 -3.115 1.00 82.56 107 GLN A O 1
ATOM 867 N N . LYS A 1 108 ? 13.450 -13.138 -5.166 1.00 87.88 108 LYS A N 1
ATOM 868 C CA . LYS A 1 108 ? 12.790 -11.867 -5.444 1.00 87.88 108 LYS A CA 1
ATOM 869 C C . LYS A 1 108 ? 11.540 -11.731 -4.568 1.00 87.88 108 LYS A C 1
ATOM 871 O O . LYS A 1 108 ? 10.695 -12.627 -4.594 1.00 87.88 108 LYS A O 1
ATOM 876 N N . PRO A 1 109 ? 11.378 -10.626 -3.822 1.00 87.38 109 PRO A N 1
ATOM 877 C CA . PRO A 1 109 ? 10.156 -10.395 -3.066 1.00 87.38 109 PRO A CA 1
ATOM 878 C C . PRO A 1 109 ? 8.937 -10.255 -3.986 1.00 87.38 109 PRO A C 1
ATOM 880 O O . PRO A 1 109 ? 8.998 -9.555 -4.996 1.00 87.38 109 PRO A O 1
ATOM 883 N N . SER A 1 110 ? 7.808 -10.853 -3.600 1.00 86.50 110 SER A N 1
ATOM 884 C CA . SER A 1 110 ? 6.550 -10.844 -4.372 1.00 86.50 110 SER A CA 1
ATOM 885 C C . SER A 1 110 ? 6.002 -9.441 -4.654 1.00 86.50 110 SER A C 1
ATOM 887 O O . SER A 1 110 ? 5.324 -9.219 -5.653 1.00 86.50 110 SER A O 1
ATOM 889 N N . TRP A 1 111 ? 6.326 -8.479 -3.794 1.00 90.25 111 TRP A N 1
ATOM 890 C CA . TRP A 1 111 ? 5.860 -7.101 -3.890 1.00 90.25 111 TRP A CA 1
ATOM 891 C C . TRP A 1 111 ? 6.639 -6.246 -4.900 1.00 90.25 111 TRP A C 1
ATOM 893 O O . TRP A 1 111 ? 6.162 -5.176 -5.286 1.00 90.25 111 TRP A O 1
ATOM 903 N N . LEU A 1 112 ? 7.839 -6.681 -5.311 1.00 91.94 112 LEU A N 1
ATOM 904 C CA . LEU A 1 112 ? 8.763 -5.850 -6.086 1.00 91.94 112 LEU A CA 1
ATOM 905 C C . LEU A 1 112 ? 8.238 -5.571 -7.499 1.00 91.94 112 LEU A C 1
ATOM 907 O O . LEU A 1 112 ? 8.325 -4.440 -7.976 1.00 91.94 112 LEU A O 1
ATOM 911 N N . ASP A 1 113 ? 7.615 -6.556 -8.143 1.00 91.44 113 ASP A N 1
ATOM 912 C CA . ASP A 1 113 ? 6.996 -6.353 -9.457 1.00 91.44 113 ASP A CA 1
ATOM 913 C C . ASP A 1 113 ? 5.804 -5.400 -9.367 1.00 91.44 113 ASP A C 1
ATOM 915 O O . ASP A 1 113 ? 5.674 -4.489 -10.183 1.00 91.44 113 ASP A O 1
ATOM 919 N N . ALA A 1 114 ? 4.960 -5.570 -8.343 1.00 90.75 114 ALA A N 1
ATOM 920 C CA . ALA A 1 114 ? 3.763 -4.758 -8.153 1.00 90.75 114 ALA A CA 1
ATOM 921 C C . ALA A 1 114 ? 4.117 -3.274 -7.979 1.00 90.75 114 ALA A C 1
ATOM 923 O O . ALA A 1 114 ? 3.603 -2.420 -8.701 1.00 90.75 114 ALA A O 1
ATOM 924 N N . VAL A 1 115 ? 5.059 -2.965 -7.081 1.00 92.94 115 VAL A N 1
ATOM 925 C CA . VAL A 1 115 ? 5.480 -1.578 -6.838 1.00 92.94 115 VAL A CA 1
ATOM 926 C C . VAL A 1 115 ? 6.167 -0.961 -8.060 1.00 92.94 115 VAL A C 1
ATOM 928 O O . VAL A 1 115 ? 5.957 0.215 -8.355 1.00 92.94 115 VAL A O 1
ATOM 931 N N . THR A 1 116 ? 6.947 -1.754 -8.803 1.00 93.81 116 THR A N 1
ATOM 932 C CA . THR A 1 116 ? 7.649 -1.289 -10.008 1.00 93.81 116 THR A CA 1
ATOM 933 C C . THR A 1 116 ? 6.661 -1.007 -11.132 1.00 93.81 116 THR A C 1
ATOM 935 O O . THR A 1 116 ? 6.740 0.046 -11.761 1.00 93.81 116 THR A O 1
ATOM 938 N N . SER A 1 117 ? 5.682 -1.889 -11.338 1.00 93.00 117 SER A N 1
ATOM 939 C CA . SER A 1 117 ? 4.656 -1.715 -12.367 1.00 93.00 117 SER A CA 1
ATOM 940 C C . SER A 1 117 ? 3.781 -0.49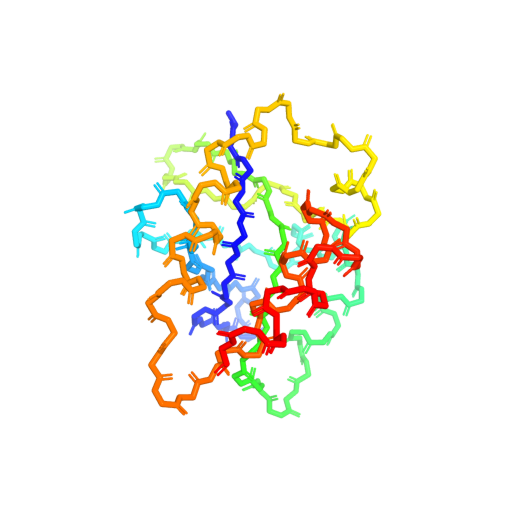9 -12.088 1.00 93.00 117 SER A C 1
ATOM 942 O O . SER A 1 117 ? 3.373 0.188 -13.026 1.00 93.00 117 SER A O 1
ATOM 944 N N . ASP A 1 118 ? 3.484 -0.225 -10.821 1.00 93.69 118 ASP A N 1
ATOM 945 C CA . ASP A 1 118 ? 2.668 0.924 -10.436 1.00 93.69 118 ASP A CA 1
ATOM 946 C C . ASP A 1 118 ? 3.421 2.244 -10.589 1.00 93.69 118 ASP A C 1
ATOM 948 O O . ASP A 1 118 ? 2.850 3.222 -11.066 1.00 93.69 118 ASP A O 1
ATOM 952 N N . LEU A 1 119 ? 4.703 2.272 -10.221 1.00 92.56 119 LEU A N 1
ATOM 953 C CA . LEU A 1 119 ? 5.498 3.498 -10.197 1.00 92.56 119 LEU A CA 1
ATOM 954 C C . LEU A 1 119 ? 6.176 3.818 -11.538 1.00 92.56 119 LEU A C 1
ATOM 956 O O . LEU A 1 119 ? 6.339 4.984 -11.883 1.00 92.56 119 LEU A O 1
ATOM 960 N N . MET A 1 120 ? 6.606 2.791 -12.272 1.00 92.19 120 MET A N 1
ATOM 961 C CA . MET A 1 120 ? 7.458 2.912 -13.464 1.00 92.19 120 MET A CA 1
ATOM 962 C C . MET A 1 120 ? 6.832 2.305 -14.728 1.00 92.19 120 MET A C 1
ATOM 964 O O . MET A 1 120 ? 7.413 2.412 -15.808 1.00 92.19 120 MET A O 1
ATOM 968 N N . GLY A 1 121 ? 5.666 1.665 -14.609 1.00 89.88 121 GLY A N 1
ATOM 969 C CA . GLY A 1 121 ? 4.990 0.984 -15.711 1.00 89.88 121 GLY A CA 1
ATOM 970 C C . GLY A 1 121 ? 5.495 -0.440 -15.974 1.00 89.88 121 GLY A C 1
ATOM 971 O O . GLY A 1 121 ? 6.566 -0.862 -15.519 1.00 89.88 121 GLY A O 1
ATOM 972 N N . ARG A 1 122 ? 4.701 -1.203 -16.738 1.00 86.62 122 ARG A N 1
ATOM 973 C CA . ARG A 1 122 ? 4.980 -2.620 -17.038 1.00 86.62 122 ARG A CA 1
ATOM 974 C C . ARG A 1 122 ? 6.258 -2.802 -17.850 1.00 86.62 122 ARG A C 1
ATOM 976 O O . ARG A 1 122 ? 7.115 -3.569 -17.436 1.00 86.62 122 ARG A O 1
ATOM 983 N N . ASP A 1 123 ? 6.462 -1.998 -18.892 1.00 86.56 123 ASP A N 1
ATOM 984 C CA . ASP A 1 123 ? 7.641 -2.103 -19.765 1.00 86.56 123 ASP A CA 1
ATOM 985 C C . ASP A 1 123 ? 8.968 -2.013 -18.999 1.00 86.56 123 ASP A C 1
ATOM 987 O O . ASP A 1 123 ? 9.950 -2.683 -19.325 1.00 86.56 123 ASP A O 1
ATOM 991 N N . ARG A 1 124 ? 9.028 -1.158 -17.971 1.00 84.75 124 ARG A N 1
ATOM 992 C CA . ARG A 1 124 ? 10.219 -1.021 -17.128 1.00 84.75 124 ARG A CA 1
ATOM 993 C C . ARG A 1 124 ? 10.360 -2.186 -16.152 1.00 84.75 124 ARG A C 1
ATOM 995 O O . ARG A 1 124 ? 11.482 -2.626 -15.916 1.00 84.75 124 ARG A O 1
ATOM 1002 N N . THR A 1 125 ? 9.244 -2.687 -15.633 1.00 86.50 125 THR A N 1
ATOM 1003 C CA . THR A 1 125 ? 9.196 -3.863 -14.751 1.00 86.50 125 THR A CA 1
ATOM 1004 C C . THR A 1 125 ? 9.715 -5.108 -15.463 1.00 86.50 125 THR A C 1
ATOM 1006 O O . THR A 1 125 ? 10.570 -5.807 -14.920 1.00 86.50 125 THR A O 1
ATOM 1009 N N . ASP A 1 126 ? 9.293 -5.328 -16.708 1.00 83.88 126 ASP A N 1
ATOM 1010 C CA . ASP A 1 126 ? 9.725 -6.466 -17.522 1.00 83.88 126 ASP A CA 1
ATOM 1011 C C . ASP A 1 126 ? 11.231 -6.398 -17.806 1.00 83.88 126 ASP A C 1
ATOM 1013 O O . ASP A 1 126 ? 11.955 -7.373 -17.616 1.00 83.88 126 ASP A O 1
ATOM 1017 N N . LYS A 1 127 ? 11.741 -5.211 -18.164 1.00 85.06 127 LYS A N 1
ATOM 1018 C CA . LYS A 1 127 ? 13.183 -4.993 -18.378 1.00 85.06 127 LYS A CA 1
ATOM 1019 C C . LYS A 1 127 ? 14.020 -5.272 -17.129 1.00 85.06 127 LYS A C 1
ATOM 1021 O O . LYS A 1 127 ? 15.114 -5.811 -17.250 1.00 85.06 127 LYS A O 1
ATOM 1026 N N . LEU A 1 128 ? 13.549 -4.883 -15.944 1.00 83.62 128 LEU A N 1
ATOM 1027 C CA . LEU A 1 128 ? 14.270 -5.124 -14.687 1.00 83.62 128 LEU A CA 1
ATOM 1028 C C . LEU A 1 128 ? 14.208 -6.597 -14.265 1.00 83.62 128 LEU A C 1
ATOM 1030 O O . LEU A 1 128 ? 15.209 -7.126 -13.784 1.00 83.62 128 LEU A O 1
ATOM 1034 N N . SER A 1 129 ? 13.074 -7.252 -14.519 1.00 80.94 129 SER A N 1
ATOM 1035 C CA . SER A 1 129 ? 12.861 -8.676 -14.245 1.00 80.94 129 SER A CA 1
ATOM 1036 C C . SER A 1 129 ? 13.686 -9.596 -15.142 1.00 80.94 129 SER A C 1
ATOM 1038 O O . SER A 1 129 ? 14.063 -10.669 -14.708 1.00 80.94 129 SER A O 1
ATOM 1040 N N . LEU A 1 130 ? 13.966 -9.203 -16.387 1.00 81.06 130 LEU A N 1
ATOM 1041 C CA . LEU A 1 130 ? 14.812 -9.988 -17.298 1.00 81.06 130 LEU A CA 1
ATOM 1042 C C . LEU A 1 130 ? 16.306 -9.910 -16.945 1.00 81.06 130 LEU A C 1
ATOM 1044 O O . LEU A 1 130 ? 17.081 -10.763 -17.369 1.00 81.06 130 LEU A O 1
ATOM 1048 N N . ASN A 1 131 ? 16.708 -8.878 -16.201 1.00 74.06 131 ASN A N 1
ATOM 1049 C CA . ASN A 1 131 ? 18.104 -8.589 -15.875 1.00 74.06 131 ASN A CA 1
ATOM 1050 C C . ASN A 1 131 ? 18.534 -9.089 -14.481 1.00 74.06 131 ASN A C 1
ATOM 1052 O O . ASN A 1 131 ? 19.687 -8.867 -14.111 1.00 74.06 131 ASN A O 1
ATOM 1056 N N . ASN A 1 132 ? 17.634 -9.709 -13.707 1.00 62.47 132 ASN A N 1
ATOM 1057 C CA . ASN A 1 132 ? 17.884 -10.260 -12.366 1.00 62.47 132 ASN A CA 1
ATOM 1058 C C . ASN A 1 132 ? 17.273 -11.654 -12.241 1.00 62.47 132 ASN A C 1
ATOM 1060 O O . ASN A 1 132 ? 17.923 -12.518 -11.616 1.00 62.47 132 ASN A O 1
#

Foldseek 3Di:
DDKFKWWWPDDDLVQQKGWTQGQQPPPRDTAIEGLVQCCVAPVPLSVLCNDPPRDGDDMFMFDWDQDPVGIHTNHTDDLVCLQVCVDVDLVSRVVRLVVCLVPQDPDHDPCSLVSCCSNPNNVVSVVSVVVD

Organism: Aeromonas caviae (NCBI:txid648)

Secondary structure (DSSP, 8-state):
-EEEEEEEEEEETTTTEEEEEESSSS---EEEEEHHHHHHH-HHHHHHHTSSS--TT-EEEEEEEEETTEEEEEEEE-HHHHHTT--S-THHHHHHHHHHHHT--SS--THHHHHHHHHH-HHHHHHHHHT-

Sequence (132 aa):
MSINFGIVSNYISDRGFGFVRGLLLGNSSEVFFHITTIKRTDPELAARLASDPFGENFHFWFETEVTPKGTQVRSILSSEQVRRGAITEPNRLIERVEFCWRNVGRQKPSWLDAVTSDLMGRDRTDKLSLNN